Protein AF-E7GJD3-F1 (afdb_monomer_lite)

Foldseek 3Di:
DDQQQFFDVVVVRDGVVVVCCVPPNDVVCVVVVHDDDDVPNDPPDDDDPPPDD

Structure (mmCIF, N/CA/C/O backbone):
data_AF-E7GJD3-F1
#
_entry.id   AF-E7GJD3-F1
#
loop_
_atom_site.group_PDB
_atom_site.id
_atom_site.type_symbol
_atom_site.label_atom_id
_atom_site.label_alt_id
_atom_site.label_comp_id
_atom_site.label_asym_id
_atom_site.label_entity_id
_atom_site.label_seq_id
_atom_site.pdbx_PDB_ins_code
_atom_site.Cartn_x
_atom_site.Cartn_y
_atom_site.Cartn_z
_atom_site.occupancy
_atom_site.B_iso_or_equiv
_atom_site.auth_seq_id
_atom_site.auth_comp_id
_atom_site.auth_asym_id
_atom_site.auth_atom_id
_atom_site.pdbx_PDB_model_num
ATOM 1 N N . ASP A 1 1 ? 8.646 -6.373 -9.229 1.00 69.31 1 ASP A N 1
ATOM 2 C CA . ASP A 1 1 ? 7.438 -5.593 -8.881 1.00 69.31 1 ASP A CA 1
ATOM 3 C C . ASP A 1 1 ? 6.555 -6.310 -7.872 1.00 69.31 1 ASP A C 1
ATOM 5 O O . ASP A 1 1 ? 6.271 -7.491 -8.035 1.00 69.31 1 ASP A O 1
ATOM 9 N N . HIS A 1 2 ? 6.172 -5.624 -6.793 1.00 79.31 2 HIS A N 1
ATOM 10 C CA . HIS A 1 2 ? 5.365 -6.176 -5.700 1.00 79.31 2 HIS A CA 1
ATOM 11 C C . HIS A 1 2 ? 3.865 -5.963 -5.956 1.00 79.31 2 HIS A C 1
ATOM 13 O O . HIS A 1 2 ? 3.454 -4.853 -6.283 1.00 79.31 2 HIS A O 1
ATOM 19 N N . ILE A 1 3 ? 3.028 -6.984 -5.724 1.00 86.31 3 ILE A N 1
ATOM 20 C CA . ILE A 1 3 ? 1.589 -6.965 -6.062 1.00 86.31 3 ILE A CA 1
ATOM 21 C C . ILE A 1 3 ? 0.820 -5.764 -5.479 1.00 86.31 3 ILE A C 1
ATOM 23 O O . ILE A 1 3 ? -0.084 -5.255 -6.143 1.00 86.31 3 ILE A O 1
ATOM 27 N N . ASN A 1 4 ? 1.214 -5.274 -4.295 1.00 88.31 4 ASN A N 1
ATOM 28 C CA . ASN A 1 4 ? 0.580 -4.125 -3.629 1.00 88.31 4 ASN A CA 1
ATOM 29 C C . ASN A 1 4 ? 1.198 -2.764 -3.990 1.00 88.31 4 ASN A C 1
ATOM 31 O O . ASN A 1 4 ? 0.644 -1.741 -3.600 1.00 88.31 4 ASN A O 1
ATOM 35 N N . SER A 1 5 ? 2.323 -2.750 -4.709 1.00 87.81 5 SER A N 1
ATOM 36 C CA . SER A 1 5 ? 3.034 -1.533 -5.135 1.00 87.81 5 SER A CA 1
ATOM 37 C C . SER A 1 5 ? 2.939 -1.298 -6.646 1.00 87.81 5 SER A C 1
ATOM 39 O O . SER A 1 5 ? 3.515 -0.342 -7.153 1.00 87.81 5 SER A O 1
ATOM 41 N N . THR A 1 6 ? 2.224 -2.161 -7.373 1.00 89.81 6 THR A N 1
ATOM 42 C CA . THR A 1 6 ? 2.024 -2.046 -8.821 1.00 89.81 6 THR A CA 1
ATOM 43 C C . THR A 1 6 ? 0.675 -1.384 -9.132 1.00 89.81 6 THR A C 1
ATOM 45 O O . THR A 1 6 ? -0.356 -1.891 -8.673 1.00 89.81 6 THR A O 1
ATOM 48 N N . PRO A 1 7 ? 0.659 -0.284 -9.912 1.00 92.88 7 PRO A N 1
ATOM 49 C CA . PRO A 1 7 ? -0.554 0.343 -10.435 1.00 92.88 7 PRO A CA 1
ATOM 50 C C . PRO A 1 7 ? -1.479 -0.630 -11.167 1.00 92.88 7 PRO A C 1
ATOM 52 O O . PRO A 1 7 ? -1.018 -1.526 -11.875 1.00 92.88 7 PRO A O 1
ATOM 55 N N . ARG A 1 8 ? -2.795 -0.445 -11.027 1.00 94.75 8 ARG A N 1
ATOM 56 C CA . ARG A 1 8 ? -3.808 -1.256 -11.715 1.00 94.75 8 ARG A CA 1
ATOM 57 C C . ARG A 1 8 ? -4.768 -0.371 -12.490 1.00 94.75 8 ARG A C 1
ATOM 59 O O . ARG A 1 8 ? -5.354 0.542 -11.919 1.00 94.75 8 ARG A O 1
ATOM 66 N N . GLU A 1 9 ? -5.010 -0.702 -13.754 1.00 96.56 9 GLU A N 1
ATOM 67 C CA . GLU A 1 9 ? -6.006 -0.001 -14.577 1.00 96.56 9 GLU A CA 1
ATOM 68 C C . GLU A 1 9 ? -7.403 -0.052 -13.942 1.00 96.56 9 GLU A C 1
ATOM 70 O O . GLU A 1 9 ? -8.062 0.976 -13.833 1.00 96.56 9 GLU A O 1
ATOM 75 N N . VAL A 1 10 ? -7.802 -1.209 -13.396 1.00 96.69 10 VAL A N 1
ATOM 76 C CA . VAL A 1 10 ? -9.082 -1.377 -12.676 1.00 96.69 10 VAL A CA 1
ATOM 77 C C . VAL A 1 10 ? -9.187 -0.540 -11.395 1.00 96.69 10 VAL A C 1
ATOM 79 O O . VAL A 1 10 ? -10.281 -0.359 -10.872 1.00 96.69 10 VAL A O 1
ATOM 82 N N . LEU A 1 11 ? -8.061 -0.029 -10.888 1.00 95.25 11 LEU A N 1
ATOM 83 C CA . LEU A 1 11 ? -7.993 0.893 -9.751 1.00 95.25 11 LEU A CA 1
ATOM 84 C C . LEU A 1 11 ? -7.688 2.330 -10.207 1.00 95.25 11 LEU A C 1
ATOM 86 O O . LEU A 1 11 ? -7.129 3.111 -9.441 1.00 95.25 11 LEU A O 1
ATOM 90 N N . ASN A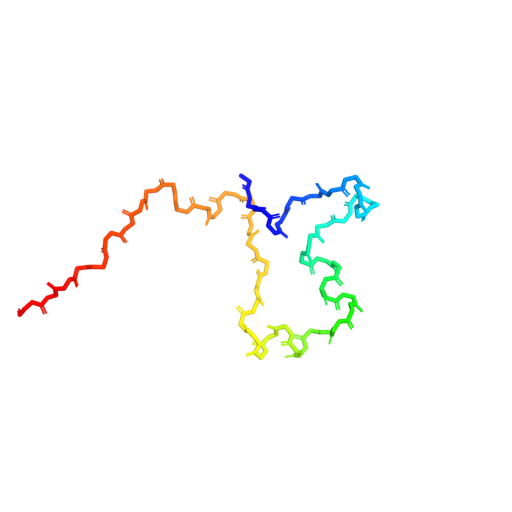 1 12 ? -8.005 2.683 -11.457 1.00 96.00 12 ASN A N 1
ATOM 91 C CA . ASN A 1 12 ? -7.711 3.990 -12.056 1.00 96.00 12 ASN A CA 1
ATOM 92 C C . ASN A 1 12 ? -6.219 4.362 -12.004 1.00 96.00 12 ASN A C 1
ATOM 94 O O . ASN A 1 12 ? -5.858 5.504 -11.728 1.00 96.00 12 ASN A O 1
ATOM 98 N N . GLY A 1 13 ? -5.337 3.383 -12.213 1.00 95.31 13 GLY A N 1
ATOM 99 C CA . GLY A 1 13 ? -3.888 3.580 -12.163 1.00 95.31 13 GLY A CA 1
ATOM 100 C C . GLY A 1 13 ? -3.311 3.675 -10.748 1.00 95.31 13 GLY A C 1
ATOM 101 O O . GLY A 1 13 ? -2.116 3.913 -10.607 1.00 95.31 13 GLY A O 1
ATOM 102 N N . LYS A 1 14 ? -4.112 3.455 -9.698 1.00 95.06 14 LYS A N 1
ATOM 103 C CA . LYS A 1 14 ? -3.613 3.383 -8.319 1.00 95.06 14 LYS A CA 1
ATOM 104 C C . LYS A 1 14 ? -3.093 1.992 -7.982 1.00 95.06 14 LYS A C 1
ATOM 1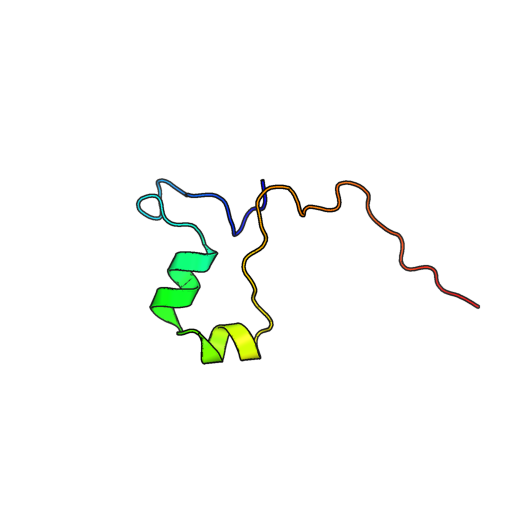06 O O . LYS A 1 14 ? -3.494 0.976 -8.557 1.00 95.06 14 LYS A O 1
ATOM 111 N N . THR A 1 15 ? -2.195 1.945 -7.015 1.00 93.44 15 THR A N 1
ATOM 112 C CA . THR A 1 15 ? -1.750 0.716 -6.361 1.00 93.44 15 THR A CA 1
ATOM 113 C C . THR A 1 15 ? -2.781 0.259 -5.320 1.00 93.44 15 THR A C 1
ATOM 115 O O . THR A 1 15 ? -3.480 1.091 -4.731 1.00 93.44 15 THR A O 1
ATOM 118 N N . PRO 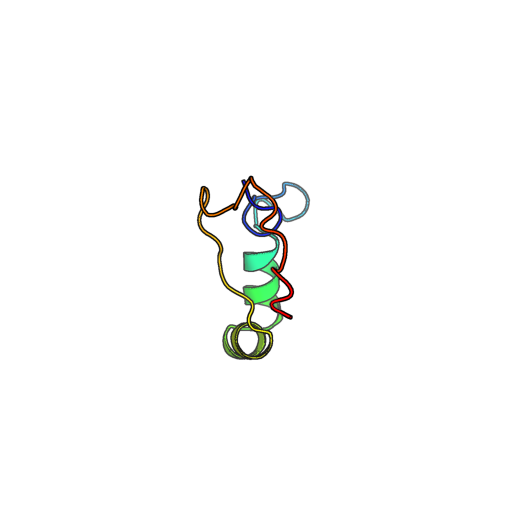A 1 16 ? -2.856 -1.049 -5.009 1.00 94.69 16 PRO A N 1
ATOM 119 C CA . PRO A 1 16 ? -3.661 -1.526 -3.886 1.00 94.69 16 PRO A CA 1
ATOM 120 C C . PRO A 1 16 ? -3.321 -0.833 -2.556 1.00 94.69 16 PRO A C 1
ATOM 122 O O . PRO A 1 16 ? -4.215 -0.583 -1.751 1.00 94.69 16 PRO A O 1
ATOM 125 N N . TYR A 1 17 ? -2.048 -0.477 -2.334 1.00 94.50 17 TYR A N 1
ATOM 126 C CA . TYR A 1 17 ? -1.634 0.270 -1.145 1.00 94.50 17 TYR A CA 1
ATOM 127 C C . TYR A 1 17 ? -2.228 1.685 -1.096 1.00 94.50 17 TYR A C 1
ATOM 129 O O . TYR A 1 17 ? -2.722 2.100 -0.052 1.00 94.50 17 TYR A O 1
ATOM 137 N N . GLU A 1 18 ? -2.190 2.433 -2.203 1.00 95.19 18 GLU A N 1
ATOM 138 C CA . GLU A 1 18 ? -2.762 3.789 -2.268 1.00 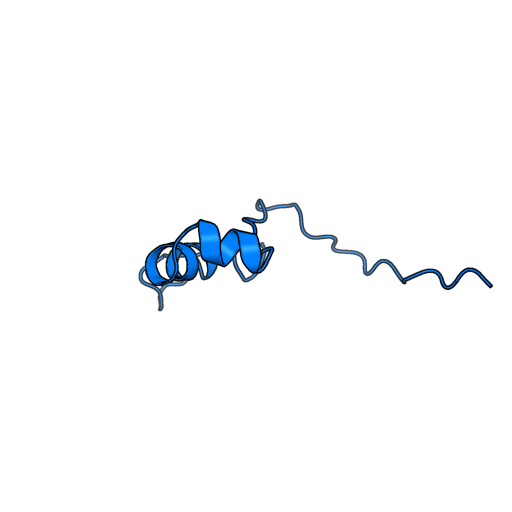95.19 18 GLU A CA 1
ATOM 139 C C . GLU A 1 18 ? -4.262 3.777 -1.995 1.00 95.19 18 GLU A C 1
ATOM 141 O O . GLU A 1 18 ? -4.744 4.592 -1.214 1.00 95.19 18 GLU A O 1
ATOM 146 N N . LEU A 1 19 ? -4.985 2.809 -2.560 1.00 96.06 19 LEU A N 1
ATOM 147 C CA . LEU A 1 19 ? -6.419 2.679 -2.318 1.00 96.06 19 LEU A CA 1
ATOM 148 C C . LEU A 1 19 ? -6.732 2.379 -0.842 1.00 96.06 19 LEU A C 1
ATOM 150 O O . LEU A 1 19 ? -7.673 2.940 -0.279 1.00 96.06 19 LEU A O 1
ATOM 154 N N . ALA A 1 20 ? -5.936 1.518 -0.200 1.00 95.62 20 ALA A N 1
ATOM 155 C CA . ALA A 1 20 ? -6.081 1.230 1.224 1.00 95.62 20 ALA A CA 1
ATOM 156 C C . ALA A 1 20 ? -5.778 2.466 2.086 1.00 95.62 20 ALA A C 1
ATOM 158 O O . ALA A 1 20 ? -6.525 2.756 3.020 1.00 95.62 20 ALA A O 1
ATOM 159 N N . LEU A 1 21 ? -4.723 3.217 1.753 1.00 96.06 21 LEU A N 1
ATOM 160 C CA . LEU A 1 21 ? -4.360 4.445 2.458 1.00 96.06 21 LEU A CA 1
ATOM 161 C C . LEU A 1 21 ? -5.481 5.489 2.388 1.00 96.06 21 LEU A C 1
ATOM 163 O O . LEU A 1 21 ? -5.814 6.087 3.406 1.00 96.06 21 LEU A O 1
ATOM 167 N N . GLU A 1 22 ? -6.089 5.670 1.215 1.00 96.38 22 GLU A N 1
ATOM 168 C CA . GLU A 1 22 ? -7.221 6.584 1.024 1.00 96.38 22 GLU A CA 1
ATOM 169 C C . GLU A 1 22 ? -8.479 6.142 1.783 1.00 96.38 22 GLU A C 1
ATOM 171 O O . GLU A 1 22 ? -9.210 6.984 2.298 1.00 96.38 22 GLU A O 1
ATOM 176 N N . SER A 1 23 ? -8.734 4.833 1.860 1.00 97.00 23 SER A N 1
ATOM 177 C CA . SER A 1 23 ? -9.966 4.292 2.452 1.00 97.00 23 SER A CA 1
ATOM 178 C C . SER A 1 23 ? -9.929 4.227 3.979 1.00 97.00 23 SER A C 1
ATOM 180 O O . SER A 1 23 ? -10.958 4.404 4.626 1.00 97.00 23 SER A O 1
ATOM 182 N N . PHE A 1 24 ? -8.762 3.936 4.558 1.00 96.31 24 PHE A N 1
ATOM 183 C CA . PHE A 1 24 ? -8.630 3.626 5.986 1.00 96.31 24 PHE A CA 1
ATOM 184 C C . PHE A 1 24 ? -7.740 4.608 6.754 1.00 96.31 24 PHE A C 1
ATOM 186 O O . PHE A 1 24 ? -7.823 4.668 7.976 1.00 96.31 24 PHE A O 1
ATOM 193 N N . GLY A 1 25 ? -6.908 5.392 6.066 1.00 97.06 25 GLY A N 1
ATOM 194 C CA . GLY A 1 25 ? -5.987 6.330 6.701 1.00 97.06 25 GLY A CA 1
ATOM 195 C C . GLY A 1 25 ? -4.713 5.681 7.253 1.00 97.06 25 GLY A C 1
ATOM 196 O O . GLY A 1 25 ? -4.607 4.470 7.456 1.00 97.06 25 GLY A O 1
ATOM 197 N N . GLU A 1 26 ? -3.701 6.516 7.483 1.00 95.75 26 GLU A N 1
ATOM 198 C CA . GLU A 1 26 ? -2.342 6.065 7.796 1.00 95.75 26 GLU A CA 1
ATOM 199 C C . GLU A 1 26 ? -2.243 5.298 9.125 1.00 95.75 26 GLU A C 1
ATOM 201 O O . GLU A 1 26 ? -1.546 4.286 9.196 1.00 95.75 26 GLU A O 1
ATOM 206 N N . ASP A 1 27 ? -2.965 5.732 10.161 1.00 97.00 27 ASP A N 1
ATOM 207 C CA . ASP A 1 27 ? -2.905 5.117 11.493 1.00 97.00 27 ASP A CA 1
ATOM 208 C C . ASP A 1 27 ? -3.428 3.677 11.489 1.00 97.00 27 ASP A C 1
ATOM 210 O O . ASP A 1 27 ? -2.818 2.786 12.086 1.00 97.00 27 ASP A O 1
ATOM 214 N N . THR A 1 28 ? -4.514 3.416 10.756 1.00 97.50 28 THR A N 1
ATOM 215 C CA . THR A 1 28 ? -5.046 2.059 10.587 1.00 97.50 28 THR A CA 1
ATOM 216 C C . THR A 1 28 ? -4.064 1.176 9.825 1.00 97.50 28 THR A C 1
ATOM 218 O O . THR A 1 28 ? -3.815 0.042 10.235 1.00 97.50 28 THR A O 1
ATOM 221 N N . LEU A 1 29 ? -3.445 1.690 8.758 1.00 96.12 29 LEU A N 1
ATOM 222 C CA . LEU A 1 29 ? -2.440 0.939 8.002 1.00 96.12 29 LEU A CA 1
ATOM 223 C C . LEU A 1 29 ? -1.217 0.604 8.868 1.00 96.12 29 LEU A C 1
ATOM 225 O O . LEU A 1 29 ? -0.755 -0.538 8.844 1.00 96.12 29 LEU A O 1
ATOM 229 N N . LYS A 1 30 ? -0.735 1.555 9.678 1.00 94.38 30 LYS A N 1
ATOM 230 C CA . LYS A 1 30 ? 0.362 1.337 10.637 1.00 94.38 30 LYS A CA 1
ATOM 231 C C . LYS A 1 30 ? 0.007 0.286 11.685 1.00 94.38 30 LYS A C 1
ATOM 233 O O . LYS A 1 30 ? 0.828 -0.587 11.956 1.00 94.38 30 LYS A O 1
ATOM 238 N N . ALA A 1 31 ? -1.206 0.330 12.238 1.00 97.06 31 ALA A N 1
ATOM 239 C CA . ALA A 1 31 ? -1.677 -0.658 13.210 1.00 97.06 31 ALA A CA 1
ATOM 240 C C . ALA A 1 31 ? -1.730 -2.079 12.618 1.00 97.06 31 ALA A C 1
ATOM 242 O O . ALA A 1 31 ? -1.383 -3.046 13.294 1.00 97.06 31 ALA A O 1
ATOM 243 N N . LEU A 1 32 ? -2.090 -2.196 11.336 1.00 95.75 32 LEU A N 1
ATOM 244 C CA . LEU A 1 32 ? -2.056 -3.448 10.571 1.00 95.75 32 LEU A CA 1
ATOM 245 C C . LEU A 1 32 ? -0.654 -3.818 10.058 1.00 95.75 32 LEU A C 1
ATOM 247 O O . LEU A 1 32 ? -0.502 -4.832 9.378 1.00 95.75 32 LEU A O 1
ATOM 251 N N . GLN A 1 33 ? 0.365 -3.011 10.369 1.00 93.50 33 GLN A N 1
ATOM 252 C CA . GLN A 1 33 ? 1.752 -3.191 9.930 1.00 93.50 33 GLN A CA 1
ATOM 253 C C . GLN A 1 33 ? 1.913 -3.195 8.399 1.00 93.50 33 GLN A C 1
ATOM 255 O O . GLN A 1 33 ? 2.860 -3.768 7.852 1.00 93.50 33 GLN A O 1
ATOM 260 N N . LEU A 1 34 ? 0.998 -2.533 7.687 1.00 91.25 34 LEU A N 1
ATOM 261 C CA . LEU A 1 34 ? 1.088 -2.338 6.248 1.00 91.25 34 LEU A CA 1
ATOM 262 C C . LEU A 1 34 ? 2.085 -1.220 5.943 1.00 91.25 34 LEU A C 1
ATOM 264 O O . LEU A 1 34 ? 2.053 -0.146 6.540 1.00 91.25 34 LEU A O 1
ATOM 268 N N . ARG A 1 35 ? 2.969 -1.467 4.976 1.00 85.94 35 ARG A N 1
ATOM 269 C CA . ARG A 1 35 ? 4.000 -0.518 4.545 1.00 85.94 35 ARG A CA 1
ATOM 270 C C . ARG A 1 35 ? 4.161 -0.541 3.033 1.00 85.94 35 ARG A C 1
ATOM 272 O O . ARG A 1 35 ? 3.999 -1.594 2.412 1.00 85.94 35 ARG A O 1
ATOM 279 N N . ARG A 1 36 ? 4.515 0.607 2.444 1.00 84.06 36 ARG A N 1
ATOM 280 C CA . ARG A 1 36 ? 4.977 0.644 1.052 1.00 84.06 36 ARG A CA 1
ATOM 281 C C . ARG A 1 36 ? 6.232 -0.207 0.934 1.00 84.06 36 ARG A C 1
ATOM 283 O O . ARG A 1 36 ? 7.163 -0.059 1.720 1.00 84.06 36 ARG A O 1
ATOM 290 N N . ILE A 1 37 ? 6.238 -1.073 -0.068 1.00 80.50 37 ILE A N 1
ATOM 291 C CA . ILE A 1 37 ? 7.417 -1.834 -0.467 1.00 80.50 37 ILE A CA 1
ATOM 292 C C . ILE A 1 37 ? 7.933 -1.163 -1.728 1.00 80.50 37 ILE A C 1
ATOM 294 O O . ILE A 1 37 ? 7.176 -1.021 -2.696 1.00 80.50 37 ILE A O 1
ATOM 298 N N . ALA A 1 38 ? 9.182 -0.704 -1.691 1.00 73.81 38 ALA A N 1
ATOM 299 C CA . ALA A 1 38 ? 9.815 -0.138 -2.868 1.00 73.81 38 ALA A CA 1
ATOM 300 C C . ALA A 1 38 ? 9.836 -1.192 -3.993 1.00 73.81 38 ALA A C 1
ATOM 302 O O . ALA A 1 38 ? 9.995 -2.388 -3.708 1.00 73.81 38 ALA A O 1
ATOM 303 N N . PRO A 1 39 ? 9.676 -0.786 -5.265 1.00 67.69 39 PRO A N 1
ATOM 304 C CA . PRO A 1 39 ? 10.119 -1.621 -6.373 1.00 67.69 39 PRO A CA 1
ATOM 305 C C . PRO A 1 39 ? 11.555 -2.077 -6.065 1.00 67.69 39 PRO A C 1
ATOM 307 O O . PRO A 1 39 ? 12.346 -1.283 -5.569 1.00 67.69 39 PRO A O 1
ATOM 310 N N . ASP A 1 40 ? 11.841 -3.363 -6.265 1.00 64.62 40 ASP A N 1
ATOM 311 C CA . ASP A 1 40 ? 13.133 -4.032 -6.010 1.00 64.62 40 ASP A CA 1
ATOM 312 C C . ASP A 1 40 ? 13.406 -4.589 -4.596 1.00 64.62 40 ASP A C 1
ATOM 314 O O . ASP A 1 40 ? 14.318 -5.399 -4.442 1.00 64.62 40 ASP A O 1
ATOM 318 N N . GLU A 1 41 ? 12.568 -4.334 -3.582 1.00 61.78 41 GLU A N 1
ATOM 319 C CA . GLU A 1 41 ? 12.694 -4.980 -2.251 1.00 61.78 41 GLU A CA 1
ATOM 320 C C . GLU A 1 41 ? 11.975 -6.344 -2.135 1.00 61.78 41 GLU A C 1
ATOM 322 O O . GLU A 1 41 ? 11.551 -6.776 -1.058 1.00 61.78 41 GLU A O 1
ATOM 327 N N . VAL A 1 42 ? 11.825 -7.074 -3.243 1.00 61.59 42 VAL A N 1
ATOM 328 C CA . VAL A 1 42 ? 11.240 -8.422 -3.202 1.00 61.59 42 VAL A CA 1
ATOM 329 C C . VAL A 1 42 ? 12.364 -9.440 -3.023 1.00 61.59 42 VAL A C 1
ATOM 331 O O . VAL A 1 42 ? 13.197 -9.615 -3.909 1.00 61.59 42 VAL A O 1
ATOM 334 N N . ASN A 1 43 ? 12.392 -10.145 -1.886 1.00 62.25 43 ASN A N 1
ATOM 335 C CA . ASN A 1 43 ? 13.257 -11.318 -1.732 1.00 62.25 43 ASN A CA 1
ATOM 336 C C . ASN A 1 43 ? 12.790 -12.391 -2.731 1.00 62.25 43 ASN A C 1
ATOM 338 O O . ASN A 1 43 ? 11.813 -13.091 -2.480 1.00 62.25 43 ASN A O 1
ATOM 342 N N . LEU A 1 44 ? 13.486 -12.511 -3.864 1.00 67.94 44 LEU A N 1
ATOM 343 C CA . LEU A 1 44 ? 13.209 -13.519 -4.898 1.00 67.94 44 LEU A CA 1
ATOM 344 C C . LEU A 1 44 ? 13.566 -14.942 -4.449 1.00 67.94 44 LEU A C 1
ATOM 346 O O . LEU A 1 44 ? 13.143 -15.918 -5.064 1.00 67.94 44 LEU A O 1
ATOM 350 N N . THR A 1 45 ? 14.333 -15.059 -3.367 1.00 70.06 45 THR A N 1
ATOM 351 C CA . THR A 1 45 ? 14.716 -16.340 -2.787 1.00 70.06 45 THR A CA 1
ATOM 352 C C . THR A 1 45 ? 13.868 -16.599 -1.544 1.00 70.06 45 THR A C 1
ATOM 354 O O . THR A 1 45 ? 13.948 -15.814 -0.591 1.00 70.06 45 THR A O 1
ATOM 357 N N . PRO A 1 46 ? 13.088 -17.693 -1.490 1.00 67.69 46 PRO A N 1
ATOM 358 C CA . PRO A 1 46 ? 12.432 -18.087 -0.254 1.00 67.69 46 PRO A CA 1
ATOM 359 C C . PRO A 1 46 ? 13.507 -18.390 0.798 1.00 67.69 46 PRO A C 1
ATOM 361 O O . PRO A 1 46 ? 14.277 -19.341 0.667 1.00 67.69 46 PRO A O 1
ATOM 364 N N . LYS A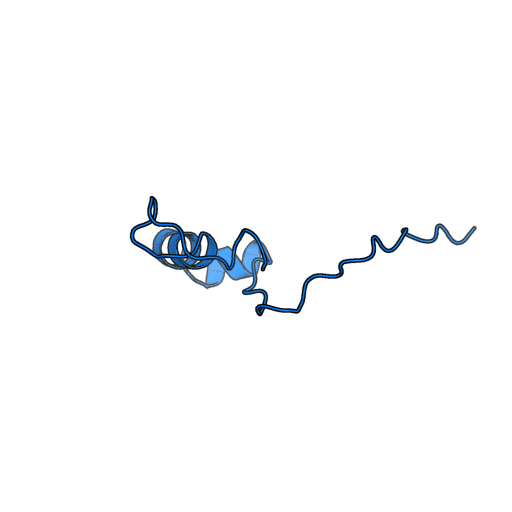 1 47 ? 13.591 -17.568 1.850 1.00 67.56 47 LYS A N 1
ATOM 365 C CA . LYS A 1 47 ? 14.411 -17.883 3.024 1.00 67.56 47 LYS A CA 1
ATOM 366 C C . LYS A 1 47 ? 13.621 -18.860 3.883 1.00 67.56 47 LYS A C 1
ATOM 368 O O . LYS A 1 47 ? 12.599 -18.496 4.457 1.00 67.56 47 LYS A O 1
ATOM 373 N N . LEU A 1 48 ? 14.087 -20.103 3.952 1.00 73.31 48 LEU A N 1
ATOM 374 C CA . LEU A 1 48 ? 13.562 -21.076 4.904 1.00 73.31 48 LEU A CA 1
ATOM 375 C C . LEU A 1 48 ? 13.728 -20.516 6.322 1.00 73.31 48 LEU A C 1
ATOM 377 O O . LEU A 1 48 ? 14.814 -20.054 6.683 1.00 73.31 48 LEU A O 1
ATOM 381 N N . ILE A 1 49 ? 12.672 -20.583 7.136 1.00 75.00 49 ILE A N 1
ATOM 382 C CA . ILE A 1 49 ? 12.811 -20.406 8.582 1.00 75.00 49 ILE A CA 1
ATOM 383 C C . ILE A 1 49 ? 13.715 -21.547 9.051 1.00 75.00 49 ILE A C 1
ATOM 385 O O . ILE A 1 49 ? 13.312 -22.710 9.036 1.00 75.00 49 ILE A O 1
ATOM 389 N N . ARG A 1 50 ? 14.964 -21.241 9.424 1.00 66.75 50 ARG A N 1
ATOM 390 C CA . ARG A 1 50 ? 15.820 -22.22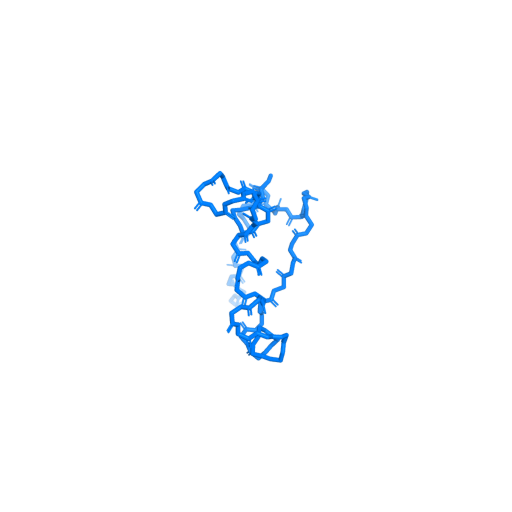5 10.089 1.00 66.75 50 ARG A CA 1
ATOM 391 C C . ARG A 1 50 ? 15.212 -22.504 11.455 1.00 66.75 50 ARG A C 1
ATOM 393 O O . ARG A 1 50 ? 15.283 -21.667 12.349 1.00 66.75 50 ARG A O 1
ATOM 400 N N . TYR A 1 51 ? 14.631 -23.687 11.608 1.00 63.75 51 TYR A N 1
ATOM 401 C CA . TYR A 1 51 ? 14.377 -24.254 12.921 1.00 63.75 51 TYR A CA 1
ATOM 402 C C . TYR A 1 51 ? 15.743 -24.595 13.530 1.00 63.75 51 TYR A C 1
ATOM 404 O O . TYR A 1 51 ? 16.380 -25.569 13.127 1.00 63.75 51 TYR A O 1
ATOM 412 N N . ASN A 1 52 ? 16.248 -23.749 14.427 1.00 61.00 52 ASN A N 1
ATOM 413 C CA . ASN A 1 52 ? 17.390 -24.119 15.254 1.00 61.00 52 ASN A CA 1
ATOM 414 C C . ASN A 1 52 ? 16.854 -25.064 16.336 1.00 61.00 52 ASN A C 1
ATOM 416 O O . ASN A 1 52 ? 16.019 -24.653 17.141 1.00 61.00 52 ASN A O 1
ATOM 420 N N . ARG A 1 53 ? 17.277 -26.329 16.283 1.00 58.56 53 ARG A N 1
ATOM 421 C CA . ARG A 1 53 ? 17.074 -27.293 17.367 1.00 58.56 53 ARG A CA 1
ATOM 422 C C . ARG A 1 53 ? 18.061 -27.022 18.494 1.00 58.56 53 ARG A C 1
ATOM 424 O O . ARG A 1 53 ? 19.201 -26.624 18.166 1.00 58.56 53 ARG A O 1
#

Secondary structure (DSSP, 8-state):
--TTTS-BGGGTTB-HHHHHHHHH-HHHHHHTT--PPPTT----S--------

Radius of gyration: 14.54 Å; chains: 1; bounding box: 27×34×32 Å

Organism: Clostridium symbiosum (strain WAL-14163) (NCBI:txid742740)

Sequence (53 aa):
DHINSTPREVLNGKTPYELALESFGEDTLKALQLRRIAPDEVNLTPKLIRYNR

pLDDT: mean 84.68, std 13.26, range [58.56, 97.5]